Protein AF-A0A1I7HY13-F1 (afdb_monomer_lite)

Radius of gyration: 29.27 Å; chains: 1; bounding box: 62×30×71 Å

Structure (mmCIF, N/CA/C/O backbone):
data_AF-A0A1I7HY13-F1
#
_entry.id   AF-A0A1I7HY13-F1
#
loop_
_atom_site.group_PDB
_atom_site.id
_atom_site.type_symbol
_atom_site.label_atom_id
_atom_site.label_alt_id
_atom_site.label_comp_id
_atom_site.label_asym_id
_atom_site.label_entity_id
_atom_site.label_seq_id
_atom_site.pdbx_PDB_ins_code
_atom_site.Cartn_x
_atom_site.Cartn_y
_atom_site.Cartn_z
_atom_site.occupancy
_atom_site.B_iso_or_equiv
_atom_site.auth_seq_id
_atom_site.auth_comp_id
_atom_site.auth_asym_id
_atom_site.auth_atom_id
_atom_site.pdbx_PDB_model_num
ATOM 1 N N . MET A 1 1 ? -17.992 1.387 31.525 1.00 81.38 1 MET A N 1
ATOM 2 C CA . MET A 1 1 ? -18.184 0.892 30.138 1.00 81.38 1 MET A CA 1
ATOM 3 C C . MET A 1 1 ? -18.306 2.001 29.089 1.00 81.38 1 MET A C 1
ATOM 5 O O . MET A 1 1 ? -17.749 1.834 28.018 1.00 81.38 1 MET A O 1
ATOM 9 N N . LYS A 1 2 ? -18.962 3.143 29.366 1.00 91.56 2 LYS A N 1
ATOM 10 C CA . LYS A 1 2 ? -19.118 4.244 28.386 1.00 91.56 2 LYS A CA 1
ATOM 11 C C . LYS A 1 2 ? -17.794 4.748 27.787 1.00 91.56 2 LYS A C 1
ATOM 13 O O . LYS A 1 2 ? -17.686 4.854 26.576 1.00 91.56 2 LYS A O 1
ATOM 18 N N . ALA A 1 3 ? -16.777 4.979 28.620 1.00 96.19 3 ALA A N 1
ATOM 19 C CA . ALA A 1 3 ? -15.460 5.427 28.157 1.00 96.19 3 ALA A CA 1
ATOM 20 C C . ALA A 1 3 ? -14.777 4.422 27.210 1.00 96.19 3 ALA A C 1
ATOM 22 O O . ALA A 1 3 ? -14.188 4.819 26.213 1.00 96.19 3 ALA A O 1
ATOM 23 N N . PHE A 1 4 ? -14.917 3.121 27.484 1.00 97.00 4 PHE A N 1
ATOM 24 C CA . PHE A 1 4 ? -14.396 2.071 26.609 1.00 97.00 4 PHE A CA 1
ATOM 25 C C . PHE A 1 4 ? -15.095 2.079 25.245 1.00 97.00 4 PHE A C 1
ATOM 27 O O . PHE A 1 4 ? -14.430 2.057 24.218 1.00 97.00 4 PHE A O 1
ATOM 34 N N . LEU A 1 5 ? -16.428 2.196 25.226 1.00 97.81 5 LEU A N 1
ATOM 35 C CA . LEU A 1 5 ? -17.184 2.300 23.974 1.00 97.81 5 LEU A CA 1
ATOM 36 C C . LEU A 1 5 ? -16.776 3.535 23.159 1.00 97.81 5 LEU A C 1
ATOM 38 O O . LEU A 1 5 ? -16.601 3.433 21.950 1.00 97.81 5 LEU A O 1
ATOM 42 N N . ILE A 1 6 ? -16.557 4.678 23.815 1.00 98.06 6 ILE A N 1
ATOM 43 C CA . ILE A 1 6 ? -16.070 5.898 23.154 1.00 98.06 6 ILE A CA 1
ATOM 44 C C . ILE A 1 6 ? -14.680 5.673 22.546 1.00 98.06 6 ILE A C 1
ATOM 46 O O . ILE A 1 6 ? -14.447 6.062 21.404 1.00 98.06 6 ILE A O 1
ATOM 50 N N . ALA A 1 7 ? -13.774 5.011 23.269 1.00 97.94 7 ALA A N 1
ATOM 51 C CA . ALA A 1 7 ? -12.437 4.704 22.768 1.00 97.94 7 ALA A CA 1
ATOM 52 C C . ALA A 1 7 ? -12.474 3.779 21.541 1.00 97.94 7 ALA A C 1
ATOM 54 O O . ALA A 1 7 ? -11.757 4.024 20.573 1.00 97.94 7 ALA A O 1
ATOM 55 N N . VAL A 1 8 ? -13.341 2.761 21.544 1.00 98.31 8 VAL A N 1
ATOM 56 C CA . VAL A 1 8 ? -13.529 1.866 20.391 1.00 98.31 8 VAL A CA 1
ATOM 57 C C . VAL A 1 8 ? -14.033 2.643 19.176 1.00 98.31 8 VAL A C 1
ATOM 59 O O . VAL A 1 8 ? -13.476 2.505 18.090 1.00 98.31 8 VAL A O 1
ATOM 62 N N . VAL A 1 9 ? -15.041 3.502 19.352 1.00 98.44 9 VAL A N 1
ATOM 63 C CA . VAL A 1 9 ? -15.566 4.337 18.259 1.00 98.44 9 VAL A CA 1
ATOM 64 C C . VAL A 1 9 ? -14.480 5.266 17.713 1.00 98.44 9 VAL A C 1
ATOM 66 O O . VAL A 1 9 ? -14.290 5.333 16.501 1.00 98.44 9 VAL A O 1
ATOM 69 N N . ALA A 1 10 ? -13.722 5.930 18.587 1.00 98.44 10 ALA A N 1
ATOM 70 C CA . ALA A 1 10 ? -12.621 6.797 18.176 1.00 98.44 10 ALA A CA 1
ATOM 71 C C . ALA A 1 10 ? -11.546 6.031 17.388 1.00 98.44 10 ALA A C 1
ATOM 73 O O . ALA A 1 10 ? -11.086 6.513 16.355 1.00 98.44 10 ALA A O 1
ATOM 74 N N . ALA A 1 11 ? -11.185 4.822 17.825 1.00 98.50 11 ALA A N 1
ATOM 75 C CA . ALA A 1 11 ? -10.216 3.983 17.127 1.00 98.50 11 ALA A CA 1
ATOM 76 C C . ALA A 1 11 ? -10.687 3.605 15.714 1.00 98.50 11 ALA A C 1
ATOM 78 O O . ALA A 1 11 ? -9.912 3.716 14.767 1.00 98.50 11 ALA A O 1
ATOM 79 N N . VAL A 1 12 ? -11.959 3.221 15.551 1.00 98.56 12 VAL A N 1
ATOM 80 C CA . VAL A 1 12 ? -12.536 2.895 14.233 1.00 98.56 12 VAL A CA 1
ATOM 81 C C . VAL A 1 12 ? -12.519 4.112 13.308 1.00 98.56 12 VAL A C 1
ATOM 83 O O . VAL A 1 12 ? -12.128 3.997 12.144 1.00 98.56 12 VAL A O 1
ATOM 86 N N . VAL A 1 13 ? -12.892 5.286 13.821 1.00 98.50 13 VAL A N 1
ATOM 87 C CA . VAL A 1 13 ? -12.877 6.540 13.053 1.00 98.50 13 VAL A CA 1
ATOM 88 C C . VAL A 1 13 ? -11.457 6.884 12.601 1.00 98.50 13 VAL A C 1
ATOM 90 O O . VAL A 1 13 ? -11.237 7.146 11.419 1.00 98.50 13 VAL A O 1
ATOM 93 N N . LEU A 1 14 ? -10.483 6.824 13.512 1.00 98.44 14 LEU A N 1
ATOM 94 C CA . LEU A 1 14 ? -9.082 7.119 13.207 1.00 98.44 14 LEU A CA 1
ATOM 95 C C . LEU A 1 14 ? -8.483 6.121 12.212 1.00 98.44 14 LEU A C 1
ATOM 97 O O . LEU A 1 14 ? -7.804 6.540 11.280 1.00 98.44 14 LEU A O 1
ATOM 101 N N . ALA A 1 15 ? -8.758 4.824 12.365 1.00 97.75 15 ALA A N 1
ATOM 102 C CA . ALA A 1 15 ? -8.284 3.796 11.439 1.00 97.75 15 ALA A CA 1
ATOM 103 C C . ALA A 1 15 ? -8.848 4.003 10.026 1.00 97.75 15 ALA A C 1
ATOM 105 O O . ALA A 1 15 ? -8.116 3.914 9.041 1.00 97.75 15 ALA A O 1
ATOM 106 N N . THR A 1 16 ? -10.135 4.340 9.933 1.00 97.31 16 THR A N 1
ATOM 107 C CA . THR A 1 16 ? -10.796 4.618 8.653 1.00 97.31 16 THR A CA 1
ATOM 108 C C . THR A 1 16 ? -10.177 5.843 7.984 1.00 97.31 16 THR A C 1
ATOM 110 O O . THR A 1 16 ? -9.768 5.768 6.828 1.00 97.31 16 THR A O 1
ATOM 113 N N . ALA A 1 17 ? -10.027 6.949 8.720 1.00 97.06 17 ALA A N 1
ATOM 114 C CA . ALA A 1 17 ? -9.397 8.164 8.208 1.00 97.06 17 ALA A CA 1
ATOM 115 C C . ALA A 1 17 ? -7.950 7.911 7.750 1.00 97.06 17 ALA A C 1
ATOM 117 O O . ALA A 1 17 ? -7.573 8.301 6.645 1.00 97.06 17 ALA A O 1
ATOM 118 N N . ALA A 1 18 ? -7.160 7.197 8.557 1.00 96.62 18 ALA A N 1
ATOM 119 C CA . ALA A 1 18 ? -5.790 6.831 8.215 1.00 96.62 18 ALA A CA 1
ATOM 120 C C . ALA A 1 18 ? -5.716 5.979 6.939 1.00 96.62 18 ALA A C 1
ATOM 122 O O . ALA A 1 18 ? -4.810 6.183 6.137 1.00 96.62 18 ALA A O 1
ATOM 123 N N . SER A 1 19 ? -6.672 5.070 6.712 1.00 95.56 19 SER A N 1
ATOM 124 C CA . SER A 1 19 ? -6.718 4.249 5.496 1.00 95.56 19 SER A CA 1
ATOM 125 C C . SER A 1 19 ? -6.880 5.090 4.228 1.00 95.56 19 SER A C 1
ATOM 127 O O . SER A 1 19 ? -6.203 4.820 3.237 1.00 95.56 19 SER A O 1
ATOM 129 N N . PHE A 1 20 ? -7.752 6.103 4.248 1.00 94.94 20 PHE A N 1
ATOM 130 C CA . PHE A 1 20 ? -7.944 6.994 3.100 1.00 94.94 20 PHE A CA 1
ATOM 131 C C . PHE A 1 20 ? -6.713 7.873 2.859 1.00 94.94 20 PHE A C 1
ATOM 133 O O . PHE A 1 20 ? -6.206 7.910 1.739 1.00 94.94 20 PHE A O 1
ATOM 140 N N . LEU A 1 21 ? -6.165 8.496 3.911 1.00 94.44 21 LEU A N 1
ATOM 141 C CA . LEU A 1 21 ? -4.954 9.317 3.783 1.00 94.44 21 LEU A CA 1
ATOM 142 C C . LEU A 1 21 ? -3.747 8.505 3.300 1.00 94.44 21 LEU A C 1
ATOM 144 O O . LEU A 1 2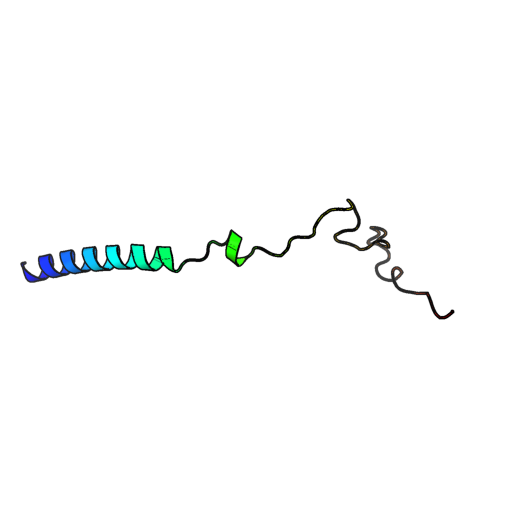1 ? -2.945 8.994 2.504 1.00 94.44 21 LEU A O 1
ATOM 148 N N . LEU A 1 22 ? -3.588 7.275 3.789 1.00 91.62 22 LEU A N 1
ATOM 149 C CA . LEU A 1 22 ? -2.475 6.421 3.395 1.00 91.62 22 LEU A CA 1
ATOM 150 C C . LEU A 1 22 ? -2.572 6.036 1.916 1.00 91.62 22 LEU A C 1
ATOM 152 O O . LEU A 1 22 ? -1.559 6.074 1.223 1.00 91.62 22 LEU A O 1
ATOM 156 N N . ALA A 1 23 ? -3.772 5.715 1.425 1.00 84.88 23 ALA A N 1
ATOM 157 C CA . ALA A 1 23 ? -3.985 5.354 0.026 1.00 84.88 23 ALA A CA 1
ATOM 158 C C . ALA A 1 23 ? -3.627 6.498 -0.940 1.00 84.88 23 ALA A C 1
ATOM 160 O O . ALA A 1 23 ? -3.031 6.248 -1.984 1.00 84.88 23 ALA A O 1
ATOM 161 N N . GLU A 1 24 ? -3.926 7.749 -0.580 1.00 84.81 24 GLU A N 1
ATOM 162 C CA . GLU A 1 24 ? -3.602 8.924 -1.405 1.00 84.81 24 GLU A CA 1
ATOM 163 C C . GLU A 1 24 ? -2.097 9.224 -1.478 1.00 84.81 24 GLU A C 1
ATOM 165 O O . GLU A 1 24 ? -1.616 9.756 -2.476 1.00 84.81 24 GLU A O 1
ATOM 170 N N . ASN A 1 25 ? -1.338 8.874 -0.437 1.00 86.50 25 ASN A N 1
ATOM 171 C CA . ASN A 1 25 ? 0.088 9.200 -0.337 1.00 86.50 25 ASN A CA 1
ATOM 172 C C . ASN A 1 25 ? 1.020 8.062 -0.786 1.00 86.50 25 ASN A C 1
ATOM 174 O O . ASN A 1 25 ? 2.244 8.218 -0.780 1.00 86.50 25 ASN A O 1
ATOM 178 N N . GLN A 1 26 ? 0.479 6.908 -1.180 1.00 88.62 26 GLN A N 1
ATOM 179 C CA . GLN A 1 26 ? 1.275 5.777 -1.647 1.00 88.62 26 GLN A CA 1
ATOM 180 C C . GLN A 1 26 ? 1.574 5.877 -3.148 1.00 88.62 26 GLN A C 1
ATOM 182 O O . GLN A 1 26 ? 0.681 5.900 -3.989 1.00 88.62 26 GLN A O 1
ATOM 187 N N . ARG A 1 27 ? 2.863 5.851 -3.506 1.00 87.56 27 ARG A N 1
ATOM 188 C CA . ARG A 1 27 ? 3.295 5.565 -4.883 1.00 87.56 27 ARG A CA 1
ATOM 189 C C . ARG A 1 27 ? 3.368 4.059 -5.085 1.00 87.56 27 ARG A C 1
ATOM 191 O O . ARG A 1 27 ? 4.062 3.366 -4.344 1.00 87.56 27 ARG A O 1
ATOM 198 N N . PHE A 1 28 ? 2.711 3.5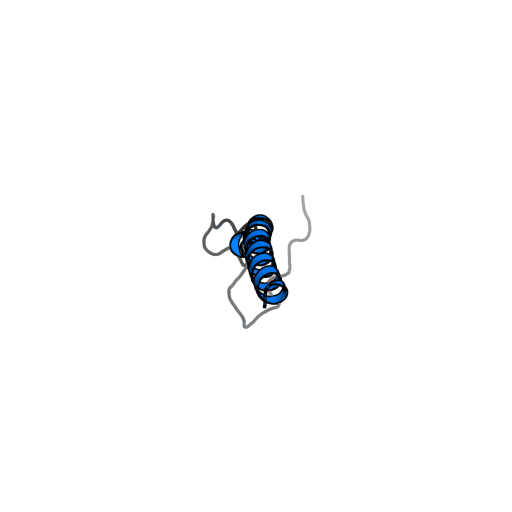55 -6.126 1.00 84.12 28 PHE A N 1
ATOM 199 C CA . PHE A 1 28 ? 2.826 2.146 -6.489 1.00 84.12 28 PHE A CA 1
ATOM 200 C C . PHE A 1 28 ? 4.261 1.789 -6.893 1.00 84.12 28 PHE A C 1
ATOM 202 O O . PHE A 1 28 ? 4.947 2.580 -7.544 1.00 84.12 28 PHE A O 1
ATOM 209 N N . ALA A 1 29 ? 4.699 0.565 -6.580 1.00 81.75 29 ALA A N 1
ATOM 210 C CA . ALA A 1 29 ? 6.048 0.091 -6.895 1.00 81.75 29 ALA A CA 1
ATOM 211 C C . ALA A 1 29 ? 6.388 0.229 -8.390 1.00 81.75 29 ALA A C 1
ATOM 213 O O . ALA A 1 29 ? 7.477 0.680 -8.732 1.00 81.75 29 ALA A O 1
ATOM 214 N N . TYR A 1 30 ? 5.435 -0.052 -9.287 1.00 78.38 30 TYR A N 1
ATOM 215 C CA . TYR A 1 30 ? 5.655 0.116 -10.727 1.00 78.38 30 TYR A CA 1
ATOM 216 C C . TYR A 1 30 ? 5.923 1.576 -11.124 1.00 78.38 30 TYR A C 1
ATOM 218 O O . TYR A 1 30 ? 6.646 1.810 -12.080 1.00 78.38 30 TYR A O 1
ATOM 226 N N . GLN A 1 31 ? 5.385 2.558 -10.391 1.00 82.44 31 GLN A N 1
ATOM 227 C CA . GLN A 1 31 ? 5.654 3.983 -10.618 1.00 82.44 31 GLN A CA 1
ATOM 228 C C . GLN A 1 31 ? 6.939 4.450 -9.926 1.00 82.44 31 GLN A C 1
ATOM 230 O O . GLN A 1 31 ? 7.580 5.401 -10.367 1.00 82.44 31 GLN A O 1
ATOM 235 N N . ALA A 1 32 ? 7.299 3.841 -8.795 1.00 82.88 32 ALA A N 1
ATOM 236 C CA . ALA A 1 32 ? 8.526 4.158 -8.067 1.00 82.88 32 ALA A CA 1
ATOM 237 C C . ALA A 1 32 ? 9.773 3.641 -8.795 1.00 82.88 32 ALA A C 1
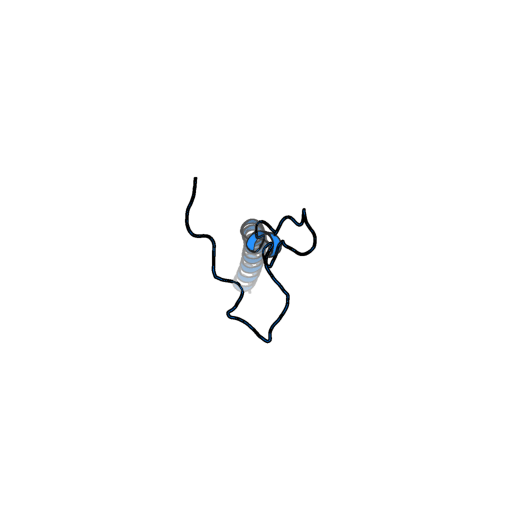ATOM 239 O O . ALA A 1 32 ? 10.792 4.325 -8.823 1.00 82.88 32 ALA A O 1
ATOM 240 N N . PHE A 1 33 ? 9.663 2.468 -9.418 1.00 81.31 33 PHE A N 1
ATOM 241 C CA . PHE A 1 33 ? 10.755 1.780 -10.105 1.00 81.31 33 PHE A CA 1
ATOM 242 C C . PHE A 1 33 ? 10.599 1.767 -11.630 1.00 81.31 33 PHE A C 1
ATOM 244 O O . PHE A 1 33 ? 11.323 1.041 -12.310 1.00 81.31 33 PHE A O 1
ATOM 251 N N . ALA A 1 34 ? 9.679 2.569 -12.180 1.00 80.50 34 ALA A N 1
ATOM 252 C CA . ALA A 1 34 ? 9.645 2.840 -13.612 1.00 80.50 34 ALA A CA 1
ATOM 253 C C . ALA A 1 34 ? 10.951 3.541 -14.008 1.00 80.50 34 ALA A C 1
ATOM 255 O O . ALA A 1 34 ? 11.127 4.742 -13.806 1.00 80.50 34 ALA A O 1
ATOM 256 N N . THR A 1 35 ? 11.883 2.773 -14.560 1.00 75.56 35 THR A N 1
ATOM 257 C CA . THR A 1 35 ? 13.027 3.316 -15.286 1.00 75.56 35 THR A CA 1
ATOM 258 C C . THR A 1 35 ? 12.566 3.677 -16.697 1.00 75.56 35 THR A C 1
ATOM 260 O O . THR A 1 35 ? 11.531 3.195 -17.161 1.00 75.56 35 THR A O 1
ATOM 263 N N . SER A 1 36 ? 13.311 4.518 -17.417 1.00 70.81 36 SER A N 1
ATOM 264 C CA . SER A 1 36 ? 12.933 4.950 -18.773 1.00 70.81 36 SER A CA 1
ATOM 265 C C . SER A 1 36 ? 12.835 3.810 -19.802 1.00 70.81 36 SER A C 1
ATOM 267 O O . SER A 1 36 ? 12.483 4.067 -20.951 1.00 70.81 36 SER A O 1
ATOM 269 N N . GLY A 1 37 ? 13.140 2.567 -19.407 1.00 65.75 37 GLY A N 1
ATOM 270 C CA . GLY A 1 37 ? 13.273 1.419 -20.290 1.00 65.75 37 GLY A CA 1
ATOM 271 C C . GLY A 1 37 ? 14.442 1.591 -21.262 1.00 65.75 37 GLY A C 1
ATOM 272 O O . GLY A 1 37 ? 14.812 2.699 -21.650 1.00 65.75 37 GLY A O 1
ATOM 273 N N . ALA A 1 38 ? 15.037 0.484 -21.692 1.00 65.44 38 ALA A N 1
ATOM 274 C CA . ALA A 1 38 ? 15.792 0.493 -22.936 1.00 65.44 38 ALA A CA 1
ATOM 275 C C . ALA A 1 38 ? 14.759 0.393 -24.065 1.00 65.44 38 ALA A C 1
ATOM 277 O O . ALA A 1 38 ? 14.077 -0.626 -24.185 1.00 65.44 38 ALA A O 1
ATOM 278 N N . ARG A 1 39 ? 14.587 1.451 -24.868 1.00 62.03 39 ARG A N 1
ATOM 279 C CA . ARG A 1 39 ? 13.813 1.333 -26.110 1.00 62.03 39 ARG A CA 1
ATOM 280 C C . ARG A 1 39 ? 14.558 0.362 -27.025 1.00 62.03 39 ARG A C 1
ATOM 282 O O . ARG A 1 39 ? 15.622 0.695 -27.527 1.00 62.03 39 ARG A O 1
ATOM 289 N N . VAL A 1 40 ? 13.998 -0.830 -27.214 1.00 60.75 40 VAL A N 1
ATOM 290 C CA . VAL A 1 40 ? 14.510 -1.847 -28.140 1.00 60.75 40 VAL A CA 1
ATOM 291 C C . VAL A 1 40 ? 14.026 -1.482 -29.541 1.00 60.75 40 VAL A C 1
ATOM 293 O O . VAL A 1 40 ? 12.999 -1.980 -29.991 1.00 60.75 40 VAL A O 1
ATOM 296 N N . SER A 1 41 ? 14.712 -0.556 -30.210 1.00 64.88 41 SER A N 1
ATOM 297 C CA . SER A 1 41 ? 14.544 -0.378 -31.661 1.00 64.88 41 SER A CA 1
ATOM 298 C C . SER A 1 41 ? 15.350 -1.413 -32.444 1.00 64.88 41 SER A C 1
ATOM 300 O O . SER A 1 41 ? 14.921 -1.822 -33.516 1.00 64.88 41 SER A O 1
ATOM 302 N N . ASP A 1 42 ? 16.463 -1.885 -31.871 1.00 60.62 42 ASP A N 1
ATOM 303 C CA . ASP A 1 42 ? 17.418 -2.771 -32.540 1.00 60.62 42 ASP A CA 1
ATOM 304 C C . ASP A 1 42 ? 17.711 -4.011 -31.681 1.00 60.62 42 ASP A C 1
ATOM 306 O O . ASP A 1 42 ? 18.478 -3.927 -30.716 1.00 60.62 42 ASP A O 1
ATOM 310 N N . PRO A 1 43 ? 17.088 -5.175 -31.941 1.00 64.56 43 PRO A N 1
ATOM 311 C CA . PRO A 1 43 ? 17.350 -6.387 -31.167 1.00 64.56 43 PRO A CA 1
ATOM 312 C C . PRO A 1 43 ? 18.846 -6.758 -31.209 1.00 64.56 43 PRO A C 1
ATOM 314 O O . PRO A 1 43 ? 19.437 -6.872 -32.276 1.00 64.56 43 PRO A O 1
ATOM 317 N N . GLY A 1 44 ? 19.462 -6.952 -30.035 1.00 65.44 44 GLY A N 1
ATOM 318 C CA . GLY A 1 44 ? 20.847 -7.430 -29.894 1.00 65.44 44 GLY A CA 1
ATOM 319 C C . GLY A 1 44 ? 21.893 -6.398 -29.447 1.00 65.44 44 GLY A C 1
ATOM 320 O O . GLY A 1 44 ? 22.908 -6.804 -28.891 1.00 65.44 44 GLY A O 1
ATOM 321 N N . THR A 1 45 ? 21.659 -5.088 -29.591 1.00 65.62 45 THR A N 1
ATOM 322 C CA . THR A 1 45 ? 22.659 -4.049 -29.234 1.00 65.62 45 THR A CA 1
ATOM 323 C C . THR A 1 45 ? 22.280 -3.190 -28.024 1.00 65.62 45 THR A C 1
ATOM 325 O O . THR A 1 45 ? 23.148 -2.534 -27.449 1.00 65.62 45 THR A O 1
ATOM 328 N N . ASN A 1 46 ? 21.021 -3.233 -27.569 1.00 65.50 46 ASN A N 1
ATOM 329 C CA . ASN A 1 46 ? 20.502 -2.319 -26.533 1.00 65.50 46 ASN A CA 1
ATOM 330 C C . ASN A 1 46 ? 21.163 -2.444 -25.155 1.00 65.50 46 ASN A C 1
ATOM 332 O O . ASN A 1 46 ? 21.114 -1.501 -24.374 1.00 65.50 46 ASN A O 1
ATOM 336 N N . LEU A 1 47 ? 21.735 -3.606 -24.833 1.00 72.25 47 LEU A N 1
ATOM 337 C CA . LEU A 1 47 ? 22.305 -3.882 -23.507 1.00 72.25 47 LEU A CA 1
ATOM 338 C C . LEU A 1 47 ? 23.839 -3.883 -23.497 1.00 72.25 47 LEU A C 1
ATOM 340 O O . LEU A 1 47 ? 24.451 -3.937 -22.437 1.00 72.25 47 LEU A O 1
ATOM 344 N N . VAL A 1 48 ? 24.453 -3.879 -24.678 1.00 73.75 48 VAL A N 1
ATOM 345 C CA . VAL A 1 48 ? 25.827 -4.365 -24.874 1.00 73.75 48 VAL A CA 1
ATOM 346 C C . VAL A 1 48 ? 26.636 -3.533 -25.877 1.00 73.75 48 VAL A C 1
ATOM 348 O O . VAL A 1 48 ? 27.856 -3.646 -25.940 1.00 73.75 48 VAL A O 1
ATOM 351 N N . GLY A 1 49 ? 25.995 -2.617 -26.605 1.00 71.44 49 GLY A N 1
ATOM 352 C CA . GLY A 1 49 ? 26.641 -1.763 -27.596 1.00 71.44 49 GLY A CA 1
ATOM 353 C C . GLY A 1 49 ? 27.025 -2.512 -28.885 1.00 71.44 49 GLY A C 1
ATOM 354 O O . GLY A 1 49 ? 27.122 -3.739 -28.898 1.00 71.44 49 GLY A O 1
ATOM 355 N N . PRO A 1 50 ? 27.271 -1.800 -30.002 1.00 72.62 50 PRO A N 1
ATOM 356 C CA . PRO A 1 50 ? 27.428 -2.426 -31.323 1.00 72.62 50 PRO A CA 1
ATOM 357 C C . PRO A 1 50 ? 28.654 -3.336 -31.495 1.00 72.62 50 PRO A C 1
ATOM 359 O O . PRO A 1 50 ? 28.756 -4.035 -32.496 1.00 72.62 50 PRO A O 1
ATOM 362 N N . ARG A 1 51 ? 29.616 -3.293 -30.565 1.00 73.19 51 ARG A N 1
ATOM 363 C CA . ARG A 1 51 ? 30.877 -4.052 -30.646 1.00 73.19 51 ARG A CA 1
ATOM 364 C C . ARG A 1 51 ? 30.965 -5.198 -29.639 1.00 73.19 51 ARG A C 1
ATOM 366 O O . ARG A 1 51 ? 32.050 -5.736 -29.437 1.00 73.19 51 ARG A O 1
ATOM 373 N N . TRP A 1 52 ? 29.867 -5.553 -28.975 1.00 73.75 52 TRP A N 1
ATOM 374 C CA . TRP A 1 52 ? 29.872 -6.705 -28.084 1.00 73.75 52 TRP A CA 1
ATOM 375 C C . TRP A 1 52 ? 29.927 -8.008 -28.868 1.00 73.75 52 TRP A C 1
ATOM 377 O O . TRP A 1 52 ? 29.123 -8.249 -29.763 1.00 73.75 52 TRP A O 1
ATOM 387 N N . THR A 1 53 ? 30.884 -8.853 -28.501 1.00 73.94 53 THR A N 1
ATOM 388 C CA . THR A 1 53 ? 31.152 -10.134 -29.158 1.00 73.94 53 THR A CA 1
ATOM 389 C C . THR A 1 53 ? 30.504 -11.320 -28.444 1.00 73.94 53 THR A C 1
ATOM 391 O O . THR A 1 53 ? 30.529 -12.424 -28.974 1.00 73.94 53 THR A O 1
ATOM 394 N N . GLY A 1 54 ? 29.947 -11.129 -27.240 1.00 70.25 54 GLY A N 1
ATOM 395 C CA . GLY A 1 54 ? 29.388 -12.220 -26.431 1.00 70.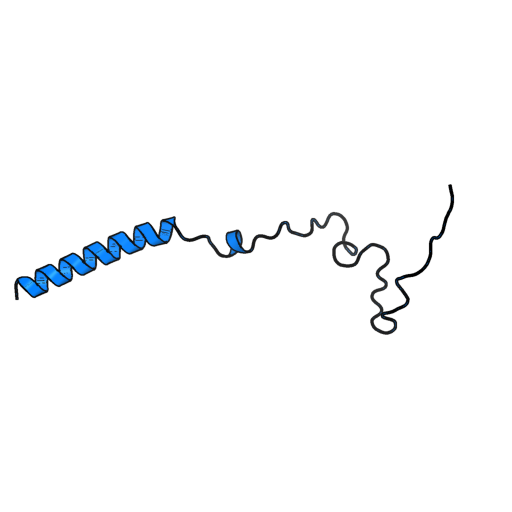25 54 GLY A CA 1
ATOM 396 C C . GLY A 1 54 ? 30.425 -13.180 -25.837 1.00 70.25 54 GLY A C 1
ATOM 397 O O . GLY A 1 54 ? 30.043 -14.132 -25.159 1.00 70.25 54 GLY A O 1
ATOM 398 N N . ASP A 1 55 ? 31.722 -12.943 -26.060 1.00 71.06 55 ASP A N 1
ATOM 399 C CA . ASP A 1 55 ? 32.782 -13.839 -25.605 1.00 71.06 55 ASP A CA 1
ATOM 400 C C . ASP A 1 55 ? 33.253 -13.486 -24.185 1.00 71.06 55 ASP A C 1
ATOM 402 O O . ASP A 1 55 ? 33.845 -12.437 -23.935 1.00 71.06 55 ASP A O 1
ATOM 406 N N . ILE A 1 56 ? 32.983 -14.388 -23.241 1.00 64.94 56 ILE A N 1
ATOM 407 C CA . ILE A 1 56 ? 33.336 -14.255 -21.819 1.00 64.94 56 ILE A CA 1
ATOM 408 C C . ILE A 1 56 ? 34.807 -14.654 -21.574 1.00 64.94 56 ILE A C 1
ATOM 410 O O . ILE A 1 56 ? 35.343 -14.434 -20.489 1.00 64.94 56 ILE A O 1
ATOM 414 N N . ARG A 1 57 ? 35.480 -15.254 -22.565 1.00 62.47 57 ARG A N 1
ATOM 415 C CA . ARG A 1 57 ? 36.852 -15.771 -22.436 1.00 62.47 57 ARG A CA 1
ATOM 416 C C . ARG A 1 57 ? 37.922 -14.701 -22.655 1.00 62.47 57 ARG A C 1
ATOM 418 O O . ARG A 1 57 ? 39.047 -14.895 -22.206 1.00 62.47 57 ARG A O 1
ATOM 425 N N . GLU A 1 58 ? 37.579 -13.562 -23.261 1.00 59.66 58 GLU A N 1
ATOM 426 C CA . GLU A 1 58 ? 38.505 -12.440 -23.482 1.00 59.66 58 GLU A CA 1
ATOM 427 C C . GLU A 1 58 ? 37.905 -11.077 -23.064 1.00 59.66 58 GLU A C 1
ATOM 429 O O . GLU A 1 58 ? 37.640 -10.218 -23.909 1.00 59.66 58 GLU A O 1
ATOM 434 N N . PRO A 1 59 ? 37.739 -10.808 -21.753 1.00 53.31 59 PRO A N 1
ATOM 435 C CA . PRO A 1 59 ? 37.109 -9.582 -21.241 1.00 53.31 59 PRO A CA 1
ATOM 436 C C . PRO A 1 59 ? 37.894 -8.271 -21.490 1.00 53.31 59 PRO A C 1
ATOM 438 O O . PRO A 1 59 ? 37.511 -7.225 -20.977 1.00 53.31 59 PRO A O 1
ATOM 441 N N . GLY A 1 60 ? 38.984 -8.292 -22.270 1.00 54.22 60 GLY A N 1
ATOM 442 C CA . GLY A 1 60 ? 39.910 -7.161 -22.437 1.00 54.22 60 GLY A CA 1
ATOM 443 C C . GLY A 1 60 ? 40.222 -6.731 -23.875 1.00 54.22 60 GLY A C 1
ATOM 444 O O . GLY A 1 60 ? 41.026 -5.821 -24.056 1.00 54.22 60 GLY A O 1
ATOM 445 N N . LYS A 1 61 ? 39.630 -7.349 -24.909 1.00 53.56 61 LYS A N 1
ATOM 446 C CA . LYS A 1 61 ? 39.908 -6.992 -26.322 1.00 53.56 61 LYS A CA 1
ATOM 447 C C . LYS A 1 61 ? 38.843 -6.111 -26.977 1.00 53.56 61 LYS A C 1
ATOM 449 O O . LYS A 1 61 ? 39.032 -5.652 -28.100 1.00 53.56 61 LYS A O 1
ATOM 454 N N . ALA A 1 62 ? 37.761 -5.798 -26.271 1.00 57.66 62 ALA A N 1
ATOM 455 C CA . ALA A 1 62 ? 36.781 -4.806 -26.700 1.00 57.66 62 ALA A CA 1
ATOM 456 C C . ALA A 1 62 ? 37.189 -3.409 -26.200 1.00 57.66 62 ALA A C 1
ATOM 458 O O . ALA A 1 62 ? 36.568 -2.866 -25.291 1.00 57.66 62 ALA A O 1
ATOM 459 N N . GLY A 1 63 ? 38.269 -2.827 -26.734 1.00 56.59 63 GLY A N 1
ATOM 460 C CA . GLY A 1 63 ? 38.715 -1.542 -26.186 1.00 56.59 63 GLY A CA 1
ATOM 461 C C . GLY A 1 63 ? 39.984 -0.898 -26.722 1.00 56.59 63 GLY A C 1
ATOM 462 O O . GLY A 1 63 ? 40.603 -0.152 -25.973 1.00 56.59 63 GLY A O 1
ATOM 463 N N . HIS A 1 64 ? 40.403 -1.121 -27.971 1.00 53.34 64 HIS A N 1
ATOM 464 C CA . HIS A 1 64 ? 41.378 -0.207 -28.577 1.00 53.34 64 HIS A CA 1
ATOM 465 C C . HIS A 1 64 ? 41.374 -0.278 -30.105 1.00 53.34 64 HIS A C 1
ATOM 467 O O . HIS A 1 64 ? 41.795 -1.277 -30.679 1.00 53.34 64 HIS A O 1
ATOM 473 N N . LYS A 1 65 ? 40.888 0.781 -30.763 1.00 48.69 65 LYS A N 1
ATOM 474 C CA . LYS A 1 65 ? 41.707 1.735 -31.537 1.00 48.69 65 LYS A CA 1
ATOM 475 C C . LYS A 1 65 ? 40.828 2.495 -32.540 1.00 48.69 65 LYS A C 1
ATOM 477 O O . LYS A 1 65 ? 40.267 1.905 -33.455 1.00 48.69 65 LYS A O 1
ATOM 482 N N . ALA A 1 66 ? 40.768 3.811 -32.380 1.00 41.69 66 ALA A N 1
ATOM 483 C CA . ALA A 1 66 ? 40.733 4.747 -33.498 1.00 41.69 66 ALA A CA 1
ATOM 484 C C . ALA A 1 66 ? 41.325 6.068 -32.993 1.00 41.69 66 ALA A C 1
ATOM 486 O O . ALA A 1 66 ? 40.629 6.913 -32.436 1.00 41.69 66 ALA A O 1
ATOM 487 N N . GLU A 1 67 ? 42.647 6.174 -33.112 1.00 48.38 67 GLU A N 1
ATOM 488 C CA . GLU A 1 67 ? 43.325 7.464 -33.163 1.00 48.38 67 GLU A CA 1
ATOM 489 C C . GLU A 1 67 ? 42.979 8.155 -34.490 1.00 48.38 67 GLU A C 1
ATOM 491 O O . GLU A 1 67 ? 42.916 7.493 -35.522 1.00 48.38 67 GLU A O 1
ATOM 496 N N . ALA A 1 68 ? 42.815 9.478 -34.403 1.00 47.50 68 ALA A N 1
ATOM 497 C CA . ALA A 1 68 ? 43.185 10.510 -35.374 1.00 47.50 68 ALA A CA 1
ATOM 498 C C . ALA A 1 68 ? 42.712 10.411 -36.843 1.00 47.50 68 ALA A C 1
ATOM 500 O O . ALA A 1 68 ? 43.132 9.544 -37.603 1.00 47.50 68 ALA A O 1
ATOM 501 N N . GLY A 1 69 ? 42.008 11.463 -37.278 1.00 42.91 69 GLY A N 1
ATOM 502 C CA . GLY A 1 69 ? 42.140 11.988 -38.641 1.00 42.91 69 GLY A CA 1
ATOM 503 C C . GLY A 1 69 ? 40.834 12.206 -39.401 1.00 42.91 69 GLY A C 1
ATOM 504 O O . GLY A 1 69 ? 40.393 11.320 -40.126 1.00 42.91 69 GLY A O 1
ATOM 505 N N . SER A 1 70 ? 40.264 13.410 -39.301 1.00 36.00 70 SER A N 1
ATOM 506 C CA . SER A 1 70 ? 40.197 14.374 -40.413 1.00 36.00 70 SER A CA 1
A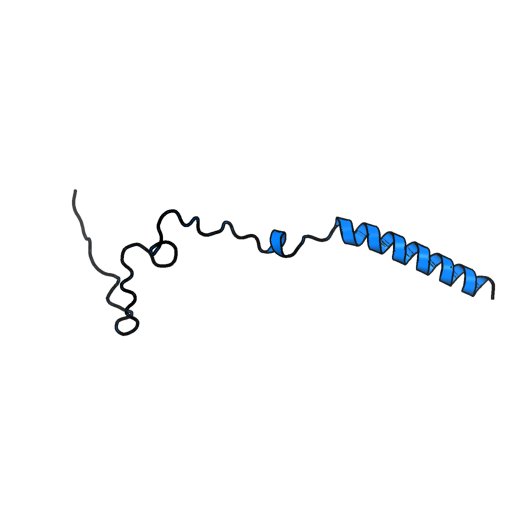TOM 507 C C . SER A 1 70 ? 39.781 15.750 -39.909 1.00 36.00 70 SER A C 1
ATOM 509 O O . SER A 1 70 ? 39.083 15.813 -38.875 1.00 36.00 70 SER A O 1
#

Foldseek 3Di:
DVVVVVVVVVVVVVVVVCVVVVVVPDDDPCRVPDDVDQPCPDPPASPPHPPDPVDPPCPDPSDDDDDDDD

Sequence (70 aa):
MKAFLIAVVAAVVLATAASFLLAENQRFAYQAFATSGARVSDPGTNLVGPRWTGDIREPGKAGHKAEAGS

pLDDT: mean 76.26, std 17.37, range [36.0, 98.56]

Secondary structure (DSSP,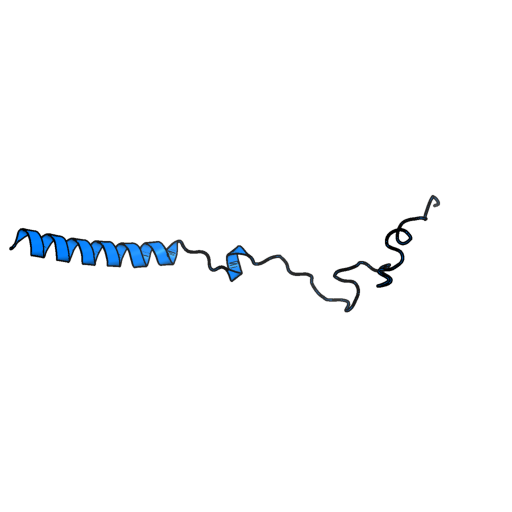 8-state):
-HHHHHHHHHHHHHHHHHHHHHHHHPPPHHHHS-------SSTTTTTT-TT----SS-TTSS--------